Protein AF-A0A8H4ADS0-F1 (afdb_monomer)

Structure (mmCIF, N/CA/C/O backbone):
data_AF-A0A8H4ADS0-F1
#
_entry.id   AF-A0A8H4ADS0-F1
#
loop_
_atom_site.group_PDB
_atom_site.id
_atom_site.type_symbol
_atom_site.label_atom_id
_atom_site.label_alt_id
_atom_site.label_comp_id
_atom_site.label_asym_id
_atom_site.label_entity_id
_atom_site.label_seq_id
_atom_site.pdbx_PDB_ins_code
_atom_site.Cartn_x
_atom_site.Cartn_y
_atom_site.Cartn_z
_atom_site.occupancy
_atom_site.B_iso_or_equiv
_atom_site.auth_seq_id
_atom_site.auth_comp_id
_atom_site.auth_asym_id
_atom_site.auth_atom_id
_atom_site.pdbx_PDB_model_num
ATOM 1 N N . MET A 1 1 ? 18.208 -5.205 -12.963 1.00 49.81 1 MET A N 1
ATOM 2 C CA . MET A 1 1 ? 16.743 -5.335 -13.074 1.00 49.81 1 MET A CA 1
ATOM 3 C C . MET A 1 1 ? 16.305 -4.507 -14.269 1.00 49.81 1 MET A C 1
ATOM 5 O O . MET A 1 1 ? 16.627 -3.323 -14.299 1.00 49.81 1 MET A O 1
ATOM 9 N N . TYR A 1 2 ? 15.699 -5.123 -15.285 1.00 51.62 2 TYR A N 1
ATOM 10 C CA . TYR A 1 2 ? 15.140 -4.375 -16.416 1.00 51.62 2 TYR A CA 1
ATOM 11 C C . TYR A 1 2 ? 13.884 -3.620 -15.942 1.00 51.62 2 TYR A C 1
ATOM 13 O O . TYR A 1 2 ? 13.172 -4.164 -15.095 1.00 51.62 2 TYR A O 1
ATOM 21 N N . PRO A 1 3 ? 13.592 -2.407 -16.453 1.00 59.12 3 PRO A N 1
ATOM 22 C CA . PRO A 1 3 ? 12.441 -1.603 -16.019 1.00 59.12 3 PRO A CA 1
ATOM 23 C C . PRO A 1 3 ? 11.120 -2.391 -16.006 1.00 59.12 3 PRO A C 1
ATOM 25 O O . PRO A 1 3 ? 10.361 -2.299 -15.045 1.00 59.12 3 PRO A O 1
ATOM 28 N N . ASN A 1 4 ? 10.924 -3.256 -17.006 1.00 75.31 4 ASN A N 1
ATOM 29 C CA . ASN A 1 4 ? 9.712 -4.062 -17.160 1.00 75.31 4 ASN A CA 1
ATOM 30 C C . ASN A 1 4 ? 9.560 -5.149 -16.084 1.00 75.31 4 ASN A C 1
ATOM 32 O O . ASN A 1 4 ? 8.444 -5.453 -15.689 1.00 75.31 4 ASN A O 1
ATOM 36 N N . GLN A 1 5 ? 10.661 -5.712 -15.572 1.00 88.06 5 GLN A N 1
ATOM 37 C CA . GLN A 1 5 ? 10.593 -6.755 -14.544 1.00 88.06 5 GLN A CA 1
ATOM 38 C C . GLN A 1 5 ? 10.140 -6.178 -13.198 1.00 88.06 5 GLN A C 1
ATOM 40 O O . GLN A 1 5 ? 9.390 -6.818 -12.470 1.00 88.06 5 GLN A O 1
ATOM 45 N N . LEU A 1 6 ? 10.592 -4.967 -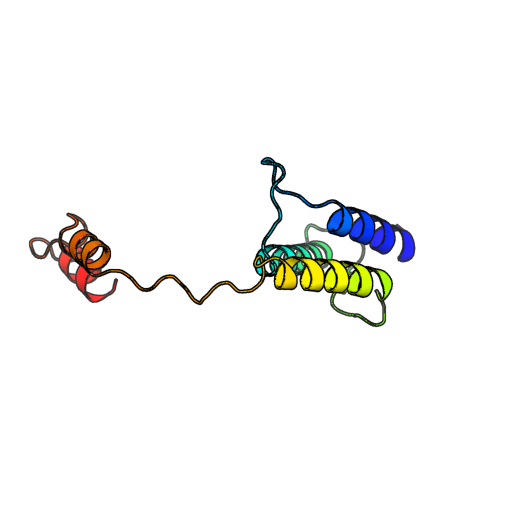12.850 1.00 88.12 6 LEU A N 1
ATOM 46 C CA . LEU A 1 6 ? 10.148 -4.316 -11.615 1.00 88.12 6 LEU A CA 1
ATOM 47 C C . LEU A 1 6 ? 8.660 -4.002 -11.670 1.00 88.12 6 LEU A C 1
ATOM 49 O O . LEU A 1 6 ? 7.942 -4.264 -10.711 1.00 88.12 6 LEU A O 1
ATOM 53 N N . GLU A 1 7 ? 8.211 -3.448 -12.791 1.00 91.31 7 GLU A N 1
ATOM 54 C CA . GLU A 1 7 ? 6.803 -3.140 -12.988 1.00 91.31 7 GLU A CA 1
ATOM 55 C C . GLU A 1 7 ? 5.930 -4.399 -12.914 1.00 91.31 7 GLU A C 1
ATOM 57 O O . GLU A 1 7 ? 4.910 -4.384 -12.227 1.00 91.31 7 GLU A O 1
ATOM 62 N N . GLU A 1 8 ? 6.363 -5.502 -13.527 1.00 93.50 8 GLU A N 1
ATOM 63 C CA . G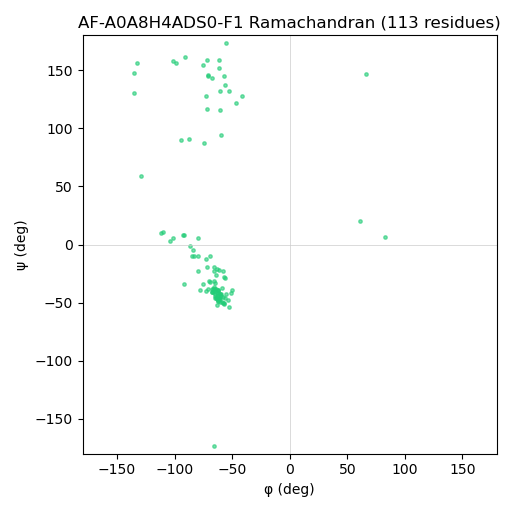LU A 1 8 ? 5.663 -6.787 -13.472 1.00 93.50 8 GLU A CA 1
ATOM 64 C C . GLU A 1 8 ? 5.533 -7.319 -12.033 1.00 93.50 8 GLU A C 1
ATOM 66 O O . GLU A 1 8 ? 4.441 -7.695 -11.604 1.00 93.50 8 GLU A O 1
ATOM 71 N N . GLU A 1 9 ? 6.618 -7.302 -11.256 1.00 93.38 9 GLU A N 1
ATOM 72 C CA . GLU A 1 9 ? 6.603 -7.758 -9.860 1.00 93.38 9 GLU A CA 1
ATOM 73 C C . GLU A 1 9 ? 5.726 -6.872 -8.967 1.00 93.38 9 GLU A C 1
ATOM 75 O O . GLU A 1 9 ? 4.985 -7.372 -8.118 1.00 93.38 9 GLU A O 1
ATOM 80 N N . LEU A 1 10 ? 5.733 -5.555 -9.191 1.00 94.62 10 LEU A N 1
ATOM 81 C CA . LEU A 1 10 ? 4.837 -4.640 -8.485 1.00 94.62 10 LEU A CA 1
ATOM 82 C C . LEU A 1 10 ? 3.367 -4.874 -8.862 1.00 94.62 10 LEU A C 1
ATOM 84 O O . LEU A 1 10 ? 2.501 -4.827 -7.987 1.00 94.62 10 LEU A O 1
ATOM 88 N N . CYS A 1 11 ? 3.070 -5.175 -10.130 1.00 95.50 11 CYS A N 1
ATOM 89 C CA . CYS A 1 11 ? 1.717 -5.544 -10.552 1.00 95.50 11 CYS A CA 1
ATOM 90 C C . CYS A 1 11 ? 1.245 -6.821 -9.849 1.00 95.50 11 CYS A C 1
ATOM 92 O O . CYS A 1 11 ? 0.132 -6.850 -9.319 1.00 95.50 11 CYS A O 1
ATOM 94 N N . LYS A 1 12 ? 2.094 -7.856 -9.788 1.00 95.38 12 LYS A N 1
ATOM 95 C CA . LYS A 1 12 ? 1.793 -9.094 -9.053 1.00 95.38 12 LYS A CA 1
ATOM 96 C C . LYS A 1 12 ? 1.500 -8.787 -7.589 1.00 95.38 12 LYS A C 1
ATOM 98 O O . LYS A 1 12 ? 0.443 -9.174 -7.100 1.00 95.38 12 LYS A O 1
ATOM 103 N N . TYR A 1 13 ? 2.375 -8.022 -6.932 1.00 94.69 13 TYR A N 1
ATOM 104 C CA . TYR A 1 13 ? 2.207 -7.618 -5.538 1.00 94.69 13 TYR A CA 1
ATOM 105 C C . TYR A 1 13 ? 0.843 -6.961 -5.281 1.00 94.69 13 TYR A C 1
ATOM 107 O O . TYR A 1 13 ? 0.097 -7.437 -4.431 1.00 94.69 13 TYR A O 1
ATOM 115 N N . PHE A 1 14 ? 0.470 -5.924 -6.039 1.00 95.50 14 PHE A N 1
ATOM 116 C CA . PHE A 1 14 ? -0.802 -5.215 -5.827 1.00 95.50 14 PHE A CA 1
ATOM 117 C C . PHE A 1 14 ? -2.045 -6.010 -6.249 1.00 95.50 14 PHE A C 1
ATOM 119 O O . PHE A 1 14 ? -3.150 -5.702 -5.803 1.00 95.50 14 PHE A O 1
ATOM 126 N N . THR A 1 15 ? -1.885 -7.036 -7.087 1.00 93.25 15 THR A N 1
ATOM 127 C CA . THR A 1 15 ? -2.986 -7.934 -7.462 1.00 93.25 15 THR A CA 1
ATOM 128 C C . THR A 1 15 ? -3.355 -8.864 -6.308 1.00 93.25 15 THR A C 1
ATOM 130 O O . THR A 1 15 ? -4.538 -9.099 -6.064 1.00 93.25 15 THR A O 1
ATOM 133 N N . VAL A 1 16 ? -2.354 -9.369 -5.579 1.00 91.44 16 VAL A N 1
ATOM 134 C CA . VAL A 1 16 ? -2.529 -10.415 -4.555 1.00 91.44 16 VAL A CA 1
ATOM 135 C C . VAL A 1 16 ? -2.282 -9.931 -3.125 1.00 91.44 16 VAL A C 1
ATOM 137 O O . VAL A 1 16 ? -2.193 -10.747 -2.211 1.00 91.44 16 VAL A O 1
ATOM 140 N N . CYS A 1 17 ? -2.136 -8.624 -2.893 1.00 89.69 17 CYS A N 1
ATOM 141 C CA . CYS A 1 17 ? -1.884 -8.110 -1.550 1.00 89.69 17 CYS A CA 1
ATOM 142 C C . CYS A 1 17 ? -3.140 -8.222 -0.666 1.00 89.69 17 CYS A C 1
ATOM 144 O O . CYS A 1 17 ? -4.146 -7.557 -0.908 1.00 89.69 17 CYS A O 1
ATOM 146 N N . TYR A 1 18 ? -3.034 -9.017 0.397 1.00 90.06 18 TYR A N 1
ATOM 147 C CA . TYR A 1 18 ? -4.037 -9.181 1.451 1.00 90.06 18 TYR A CA 1
ATOM 148 C C . TYR A 1 18 ? -3.369 -9.087 2.820 1.00 90.06 18 TYR A C 1
ATOM 150 O O . TYR A 1 18 ? -2.168 -9.341 2.958 1.00 90.06 18 TYR A O 1
ATOM 158 N N . LYS A 1 19 ? -4.146 -8.735 3.846 1.00 88.69 19 LYS A N 1
ATOM 159 C CA . LYS A 1 19 ? -3.694 -8.834 5.236 1.00 88.69 19 LYS A CA 1
ATOM 160 C C . LYS A 1 19 ? -3.390 -10.296 5.567 1.00 88.69 19 LYS A C 1
ATOM 162 O O . LYS A 1 19 ? -3.950 -11.214 4.973 1.00 88.69 19 LYS A O 1
ATOM 167 N N . THR A 1 20 ? -2.587 -10.525 6.602 1.00 87.75 20 THR A N 1
ATOM 168 C CA . THR A 1 20 ? -2.343 -11.877 7.143 1.00 87.75 20 THR A CA 1
ATOM 169 C C . THR A 1 20 ? -3.628 -12.580 7.592 1.00 87.75 20 THR A C 1
ATOM 171 O O . THR A 1 20 ? -3.686 -13.803 7.618 1.00 87.75 20 THR A O 1
ATOM 174 N N . THR A 1 21 ? -4.679 -11.815 7.891 1.00 89.12 21 THR A N 1
ATOM 175 C CA . THR A 1 21 ? -6.028 -12.300 8.211 1.00 89.12 21 THR A CA 1
ATOM 176 C C . THR A 1 21 ? -6.857 -12.687 6.980 1.00 89.12 21 THR A C 1
ATOM 178 O O . THR A 1 21 ? -8.035 -12.984 7.129 1.00 89.12 21 THR A O 1
ATOM 181 N N . SER A 1 22 ? -6.278 -12.669 5.772 1.00 87.50 22 SER A N 1
ATOM 182 C CA . SER A 1 22 ? -6.974 -12.859 4.485 1.00 87.50 22 SER A CA 1
ATOM 183 C C . SER A 1 22 ? -8.062 -11.817 4.181 1.00 87.50 22 SER A C 1
ATOM 185 O O . SER A 1 22 ? -8.932 -12.052 3.350 1.00 87.50 22 SER A O 1
ATOM 187 N N . ASP A 1 23 ? -8.005 -10.657 4.839 1.00 89.62 23 ASP A N 1
ATOM 188 C CA . ASP A 1 23 ? -8.901 -9.521 4.592 1.00 89.62 23 ASP A CA 1
ATOM 189 C C . ASP A 1 23 ? -8.231 -8.474 3.685 1.00 89.62 23 ASP A C 1
ATOM 191 O O . ASP A 1 23 ? -7.000 -8.384 3.604 1.00 89.62 23 ASP A O 1
ATOM 195 N N . GLU A 1 24 ? -9.046 -7.679 2.998 1.00 93.12 24 GLU A N 1
ATOM 196 C CA . GLU A 1 24 ? -8.597 -6.640 2.077 1.00 93.12 24 GLU A CA 1
ATOM 197 C C . GLU A 1 24 ? -7.961 -5.454 2.819 1.00 93.12 24 GLU A C 1
ATOM 199 O O . GLU A 1 24 ? -8.353 -5.064 3.926 1.00 93.12 24 GLU A O 1
ATOM 204 N N . TYR A 1 25 ? -6.958 -4.843 2.189 1.00 92.88 25 TYR A N 1
ATOM 205 C CA . TYR A 1 25 ? -6.413 -3.564 2.642 1.00 92.88 25 TYR A CA 1
ATOM 206 C C . TYR A 1 25 ? -7.349 -2.406 2.280 1.00 92.88 25 TYR A C 1
ATOM 208 O O . TYR A 1 25 ? -8.098 -2.475 1.309 1.00 92.88 25 TYR A O 1
ATOM 216 N N . SER A 1 26 ? -7.275 -1.304 3.034 1.00 91.81 26 SER A N 1
ATOM 217 C CA . SER A 1 26 ? -7.963 -0.073 2.639 1.00 91.81 26 SER A CA 1
ATOM 218 C C . SER A 1 26 ? -7.272 0.586 1.445 1.00 91.81 26 SER A C 1
ATOM 220 O O . SER A 1 26 ? -6.074 0.392 1.202 1.00 91.81 26 SER A O 1
ATOM 222 N N . VAL A 1 27 ? -8.008 1.438 0.729 1.00 92.56 27 VAL A N 1
ATOM 223 C CA . VAL A 1 27 ? -7.450 2.266 -0.352 1.00 92.56 27 VAL A CA 1
ATOM 224 C C . VAL A 1 27 ? -6.268 3.103 0.142 1.00 92.56 27 VAL A C 1
ATOM 226 O O . VAL A 1 27 ? -5.229 3.150 -0.519 1.00 92.56 27 VAL A O 1
ATOM 229 N N . THR A 1 28 ? -6.381 3.702 1.329 1.00 91.38 28 THR A N 1
ATOM 230 C CA . THR A 1 28 ? -5.310 4.501 1.939 1.00 91.38 28 THR A CA 1
ATOM 231 C C . THR A 1 28 ? -4.062 3.660 2.215 1.00 91.38 28 THR A C 1
ATOM 233 O O . THR A 1 28 ? -2.946 4.111 1.963 1.00 91.38 28 THR A O 1
ATOM 236 N N . SER A 1 29 ? -4.216 2.409 2.669 1.00 92.62 29 SER A N 1
ATOM 237 C CA . SER A 1 29 ? -3.078 1.502 2.854 1.00 92.62 29 SER A CA 1
ATOM 238 C C . SER A 1 29 ? -2.351 1.212 1.539 1.00 92.62 29 SER A C 1
ATOM 240 O O . SER A 1 29 ? -1.121 1.237 1.519 1.00 92.62 29 SER A O 1
ATOM 242 N N . LEU A 1 30 ? -3.074 1.000 0.433 1.00 94.12 30 LEU A N 1
ATOM 243 C CA . LEU A 1 30 ? -2.443 0.796 -0.878 1.00 94.12 30 LEU A CA 1
ATOM 244 C C . LEU 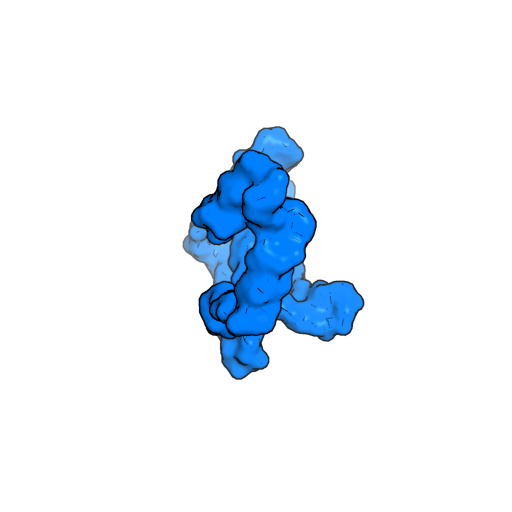A 1 30 ? -1.711 2.049 -1.375 1.00 94.12 30 LEU A C 1
ATOM 246 O O . LEU A 1 30 ? -0.605 1.948 -1.909 1.00 94.12 30 LEU A O 1
ATOM 250 N N . GLN A 1 31 ? -2.289 3.233 -1.160 1.00 93.31 31 GLN A N 1
ATOM 251 C CA . GLN A 1 31 ? -1.641 4.510 -1.478 1.00 93.31 31 GLN A CA 1
ATOM 252 C C . GLN A 1 31 ? -0.363 4.718 -0.653 1.00 93.31 31 GLN A C 1
ATOM 254 O O . GLN A 1 31 ? 0.668 5.138 -1.183 1.00 93.31 31 GLN A O 1
ATOM 259 N N . PHE A 1 32 ? -0.386 4.379 0.637 1.00 94.06 32 PHE A N 1
ATOM 260 C CA . PHE A 1 32 ? 0.819 4.421 1.459 1.00 94.06 32 PHE A CA 1
ATOM 261 C C . PHE A 1 32 ? 1.863 3.401 1.018 1.00 94.06 32 PHE A C 1
ATOM 263 O O . PHE A 1 32 ? 3.045 3.740 0.999 1.00 94.06 32 PHE A O 1
ATOM 270 N N . ALA A 1 33 ? 1.457 2.200 0.605 1.00 95.06 33 ALA A N 1
ATOM 271 C CA . ALA A 1 33 ? 2.381 1.189 0.103 1.00 95.06 33 ALA A CA 1
ATOM 272 C C . ALA A 1 33 ? 3.143 1.681 -1.139 1.00 95.06 33 ALA A C 1
ATOM 274 O O . ALA A 1 33 ? 4.374 1.630 -1.153 1.00 95.06 33 ALA A O 1
ATOM 275 N N . ILE A 1 34 ? 2.454 2.231 -2.150 1.00 95.50 34 ILE A N 1
ATOM 276 C CA . ILE A 1 34 ? 3.136 2.745 -3.352 1.00 95.50 34 ILE A CA 1
ATOM 277 C C . ILE A 1 34 ? 4.063 3.928 -3.027 1.00 95.50 34 ILE A C 1
ATOM 279 O O . ILE A 1 34 ? 5.180 3.997 -3.542 1.00 95.50 34 ILE A O 1
ATOM 283 N N . ASN A 1 35 ? 3.659 4.812 -2.110 1.00 94.31 35 ASN A N 1
ATOM 284 C CA . ASN A 1 35 ? 4.487 5.933 -1.662 1.00 94.31 35 ASN A CA 1
ATOM 285 C C . ASN A 1 35 ? 5.730 5.464 -0.894 1.00 94.31 35 ASN A C 1
ATOM 287 O O . ASN A 1 35 ? 6.823 5.995 -1.103 1.00 94.31 35 ASN A O 1
ATOM 291 N N . ALA A 1 36 ? 5.581 4.459 -0.030 1.00 93.88 36 ALA A N 1
ATOM 292 C CA . ALA A 1 36 ? 6.680 3.865 0.720 1.00 93.88 36 ALA A CA 1
ATOM 293 C C . ALA A 1 36 ? 7.685 3.178 -0.212 1.00 93.88 36 ALA A C 1
ATOM 295 O O . ALA A 1 36 ? 8.887 3.384 -0.060 1.00 93.88 36 ALA A O 1
ATOM 296 N N . LEU A 1 37 ? 7.205 2.439 -1.217 1.00 93.44 37 LEU A N 1
ATOM 297 C CA . LEU A 1 37 ? 8.050 1.825 -2.244 1.00 93.44 37 LEU A CA 1
ATOM 298 C C . LEU A 1 37 ? 8.787 2.881 -3.071 1.00 93.44 37 LEU A C 1
ATOM 300 O O . LEU A 1 37 ? 10.000 2.790 -3.246 1.00 93.44 37 LEU A O 1
ATOM 304 N N . ASN A 1 38 ? 8.084 3.925 -3.519 1.00 93.69 38 ASN A N 1
ATOM 305 C CA . ASN A 1 38 ? 8.707 5.024 -4.249 1.00 93.69 38 ASN A CA 1
ATOM 306 C C . ASN A 1 38 ? 9.791 5.706 -3.403 1.00 93.69 38 ASN A C 1
ATOM 308 O O . ASN A 1 38 ? 10.887 5.967 -3.890 1.00 93.69 38 ASN A O 1
ATOM 312 N N . ARG A 1 39 ? 9.520 5.962 -2.119 1.00 93.12 39 ARG A N 1
ATOM 313 C CA . ARG A 1 39 ? 10.515 6.517 -1.196 1.00 93.12 39 ARG A CA 1
ATOM 314 C C . ARG A 1 39 ? 11.701 5.574 -1.011 1.00 93.12 39 ARG A C 1
ATOM 316 O O . ARG A 1 39 ? 12.830 6.043 -1.039 1.00 93.12 39 ARG A O 1
ATOM 323 N N . TYR A 1 40 ? 11.457 4.276 -0.83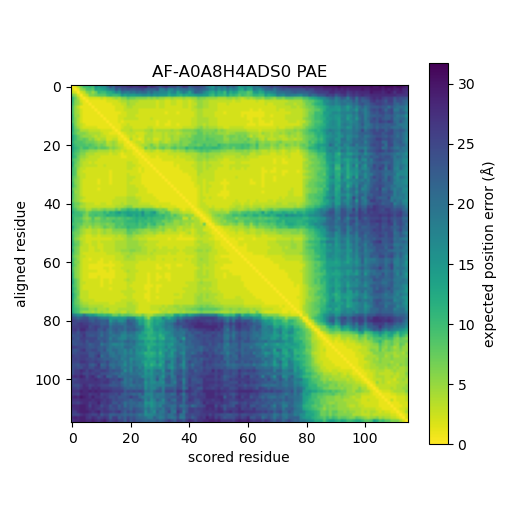5 1.00 91.12 40 TYR A N 1
ATOM 324 C CA . TYR A 1 40 ? 12.510 3.279 -0.664 1.00 91.12 40 TYR A CA 1
ATOM 325 C C . TYR A 1 40 ? 13.460 3.271 -1.862 1.00 91.12 40 TYR A C 1
ATOM 327 O O . TYR A 1 40 ? 14.661 3.427 -1.673 1.00 91.12 40 TYR A O 1
ATOM 335 N N . PHE A 1 41 ? 12.937 3.193 -3.090 1.00 89.44 41 PHE A N 1
ATOM 336 C CA . PHE A 1 41 ? 13.770 3.141 -4.297 1.00 89.44 41 PHE A CA 1
ATOM 337 C C . PHE A 1 41 ? 14.571 4.416 -4.568 1.00 89.44 41 PHE A C 1
ATOM 339 O O . PHE A 1 41 ? 15.590 4.352 -5.251 1.00 89.44 41 PHE A O 1
ATOM 346 N N . ASN A 1 42 ? 14.131 5.554 -4.030 1.00 90.12 42 ASN A N 1
ATOM 347 C CA . ASN A 1 42 ? 14.833 6.833 -4.138 1.00 90.12 42 ASN A CA 1
ATOM 348 C C . ASN A 1 42 ? 15.622 7.199 -2.865 1.00 90.12 42 ASN A C 1
ATOM 350 O O . ASN A 1 42 ? 16.149 8.305 -2.776 1.00 90.12 42 ASN A O 1
ATOM 354 N N . GLY A 1 43 ? 15.690 6.304 -1.875 1.00 88.19 43 GLY A N 1
ATOM 355 C CA . GLY A 1 43 ? 16.460 6.494 -0.648 1.00 88.19 43 GLY A CA 1
ATOM 356 C C . GLY A 1 43 ? 17.889 5.957 -0.752 1.00 88.19 43 GLY A C 1
ATOM 357 O O . GLY A 1 43 ? 18.190 5.098 -1.578 1.00 88.19 43 GLY A O 1
ATOM 358 N N . GLU A 1 44 ? 18.760 6.415 0.150 1.00 75.75 44 GLU A N 1
ATOM 359 C CA . GLU A 1 44 ? 20.189 6.051 0.199 1.00 75.75 44 GLU A CA 1
ATOM 360 C C . GLU A 1 44 ? 20.446 4.550 0.418 1.00 75.75 44 GLU A C 1
ATOM 362 O O . GLU A 1 44 ? 21.512 4.038 0.088 1.00 75.75 44 GLU A O 1
ATOM 367 N N . THR A 1 45 ? 19.468 3.826 0.967 1.00 79.69 45 THR A N 1
ATOM 368 C CA . THR A 1 45 ? 19.569 2.391 1.272 1.00 79.69 45 THR A CA 1
ATOM 369 C C . THR A 1 45 ? 19.233 1.485 0.088 1.00 79.69 45 THR A C 1
ATOM 371 O O . THR A 1 45 ? 19.449 0.271 0.160 1.00 79.69 45 THR A O 1
ATOM 374 N N . SER A 1 46 ? 18.694 2.040 -0.999 1.00 79.69 46 SER A N 1
ATOM 375 C CA . SER A 1 46 ? 18.331 1.268 -2.181 1.00 79.69 46 SER A CA 1
ATOM 376 C C . SER A 1 46 ? 19.575 0.825 -2.946 1.00 79.69 46 SER A C 1
ATOM 378 O O . SER A 1 46 ? 20.418 1.632 -3.330 1.00 79.69 46 SER A O 1
ATOM 380 N N . LYS A 1 47 ? 19.667 -0.477 -3.232 1.00 82.62 47 LYS A N 1
ATOM 381 C CA . LYS A 1 47 ? 20.717 -1.041 -4.100 1.00 82.62 47 LYS A CA 1
ATOM 382 C C . LYS A 1 47 ? 20.373 -0.948 -5.589 1.00 82.62 47 LYS A C 1
ATOM 384 O O . LYS A 1 47 ? 21.175 -1.359 -6.426 1.00 82.62 47 LYS A O 1
ATOM 389 N N . ILE A 1 48 ? 19.174 -0.472 -5.926 1.00 81.75 48 ILE A N 1
ATOM 390 C CA . ILE A 1 48 ? 18.746 -0.287 -7.312 1.00 81.75 48 ILE A CA 1
ATOM 391 C C . ILE A 1 48 ? 18.853 1.179 -7.724 1.00 81.75 48 ILE A C 1
ATOM 393 O O . ILE A 1 48 ? 18.842 2.075 -6.882 1.00 81.75 48 ILE A O 1
ATOM 397 N N . LYS A 1 49 ? 18.942 1.421 -9.038 1.00 83.62 49 LYS A N 1
ATOM 398 C CA . LYS A 1 49 ? 18.921 2.783 -9.583 1.00 83.62 49 LYS A CA 1
ATOM 399 C C . LYS A 1 49 ? 17.633 3.503 -9.149 1.00 83.62 49 LYS A C 1
ATOM 401 O O . LYS A 1 49 ? 16.593 2.844 -9.109 1.00 83.62 49 LYS A O 1
ATOM 406 N N . PRO A 1 50 ? 17.689 4.821 -8.886 1.00 86.81 50 PRO A N 1
ATOM 407 C CA . PRO A 1 50 ? 16.503 5.615 -8.593 1.00 86.81 50 PRO A CA 1
ATOM 408 C C . PRO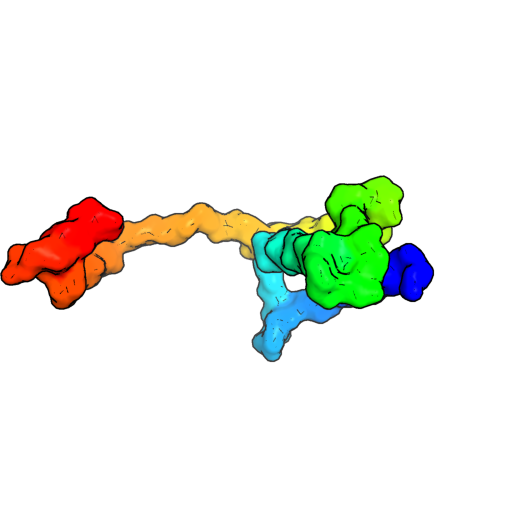 A 1 50 ? 15.438 5.450 -9.678 1.00 86.81 50 PRO A C 1
ATOM 410 O O . PRO A 1 50 ? 15.737 5.520 -10.873 1.00 86.81 50 PRO A O 1
ATOM 413 N N . ILE A 1 51 ? 14.199 5.215 -9.253 1.00 89.00 51 ILE A N 1
ATOM 414 C CA . ILE A 1 51 ? 13.040 5.016 -10.126 1.00 89.00 51 ILE A CA 1
ATOM 415 C C . ILE A 1 51 ? 11.889 5.839 -9.566 1.00 89.00 51 ILE A C 1
ATOM 417 O O . ILE A 1 51 ? 11.566 5.755 -8.383 1.00 89.00 51 ILE A O 1
ATOM 421 N N . ASN A 1 52 ? 11.245 6.622 -10.429 1.00 91.19 52 ASN A N 1
ATOM 422 C CA . ASN A 1 52 ? 10.083 7.416 -10.061 1.00 91.19 52 ASN A CA 1
ATOM 423 C C . ASN A 1 52 ? 8.794 6.649 -10.380 1.00 91.19 52 ASN A C 1
ATOM 425 O O . ASN A 1 52 ? 8.229 6.803 -11.465 1.00 91.19 52 ASN A O 1
ATOM 429 N N . LEU A 1 53 ? 8.300 5.871 -9.416 1.00 93.12 53 LEU A N 1
ATOM 430 C CA . LEU A 1 53 ? 7.047 5.124 -9.556 1.00 93.12 53 LEU A CA 1
ATOM 431 C C . LEU A 1 53 ? 5.830 6.042 -9.742 1.00 93.12 53 LEU A C 1
ATOM 433 O O . LEU A 1 53 ? 4.820 5.611 -10.292 1.00 93.12 53 LEU A O 1
ATOM 437 N N . ASN A 1 54 ? 5.917 7.319 -9.352 1.00 91.88 54 ASN A N 1
ATOM 438 C CA . ASN A 1 54 ? 4.846 8.294 -9.583 1.00 91.88 54 ASN A CA 1
ATOM 439 C C . ASN A 1 54 ? 4.734 8.728 -11.052 1.00 91.88 54 ASN A C 1
ATOM 441 O O . ASN A 1 54 ? 3.731 9.334 -11.439 1.00 91.88 54 ASN A O 1
ATOM 445 N N . ASN A 1 55 ? 5.726 8.416 -11.894 1.00 93.38 55 ASN A N 1
ATOM 446 C CA . ASN A 1 55 ? 5.633 8.658 -13.326 1.00 93.38 55 ASN A CA 1
ATOM 447 C C . ASN A 1 55 ? 4.698 7.634 -13.988 1.00 93.38 55 ASN A C 1
ATOM 449 O O . ASN A 1 55 ? 5.126 6.614 -14.523 1.00 93.38 55 ASN A O 1
ATOM 453 N N . LYS A 1 56 ? 3.401 7.955 -14.006 1.00 92.94 56 LYS A N 1
ATOM 454 C CA . LYS A 1 56 ? 2.343 7.103 -14.575 1.00 92.94 56 LYS A CA 1
ATOM 455 C C . LYS A 1 56 ? 2.550 6.746 -16.046 1.00 92.94 56 LYS A C 1
ATOM 457 O O . LYS A 1 56 ? 2.079 5.707 -16.486 1.00 92.94 56 LYS A O 1
ATOM 462 N N . LYS A 1 57 ? 3.234 7.605 -16.810 1.00 91.88 57 LYS A N 1
ATOM 463 C CA . LYS A 1 57 ? 3.540 7.343 -18.224 1.00 91.88 57 LYS A CA 1
ATOM 464 C C . LYS A 1 57 ? 4.658 6.316 -18.383 1.00 91.88 57 LYS A C 1
ATOM 466 O O . LYS A 1 57 ? 4.635 5.563 -19.346 1.00 91.88 57 LYS A O 1
ATOM 471 N N . ALA A 1 58 ? 5.620 6.307 -17.459 1.00 90.88 58 ALA A N 1
ATOM 472 C CA . ALA A 1 58 ? 6.712 5.337 -17.446 1.00 90.88 58 ALA A CA 1
ATOM 473 C C . ALA A 1 58 ? 6.299 3.983 -16.853 1.00 90.88 58 ALA A C 1
ATOM 475 O O . ALA A 1 58 ? 6.945 2.991 -17.166 1.00 90.88 58 ALA A O 1
ATOM 476 N N . HIS A 1 59 ? 5.241 3.956 -16.033 1.00 92.38 59 HIS A N 1
ATOM 477 C CA . HIS A 1 59 ? 4.724 2.748 -15.378 1.00 92.38 59 HIS A CA 1
ATOM 478 C C . HIS A 1 59 ? 3.207 2.559 -15.590 1.00 92.38 59 HIS A C 1
ATOM 480 O O . HIS A 1 59 ? 2.426 2.582 -14.628 1.00 92.38 59 HIS A O 1
ATOM 486 N N . PRO A 1 60 ? 2.742 2.465 -16.847 1.00 94.12 60 PRO A N 1
ATOM 487 C CA . PRO A 1 60 ? 1.316 2.436 -17.153 1.00 94.12 60 PRO A CA 1
ATOM 488 C C . PRO A 1 60 ? 0.610 1.178 -16.632 1.00 94.12 60 PRO A C 1
ATOM 490 O O . PRO A 1 60 ? -0.565 1.256 -16.264 1.00 94.12 60 PRO A O 1
ATOM 493 N N . ASP A 1 61 ? 1.294 0.036 -16.573 1.00 94.81 61 ASP A N 1
ATOM 494 C CA . ASP A 1 61 ? 0.701 -1.240 -16.173 1.00 94.81 61 ASP A CA 1
ATOM 495 C C . ASP A 1 61 ? 0.550 -1.312 -14.654 1.00 94.81 61 ASP A C 1
ATOM 497 O O . ASP A 1 61 ? -0.509 -1.711 -14.154 1.00 94.81 61 ASP A O 1
ATOM 501 N N . LEU A 1 62 ? 1.541 -0.798 -13.918 1.00 95.62 62 LEU A N 1
ATOM 502 C CA . LE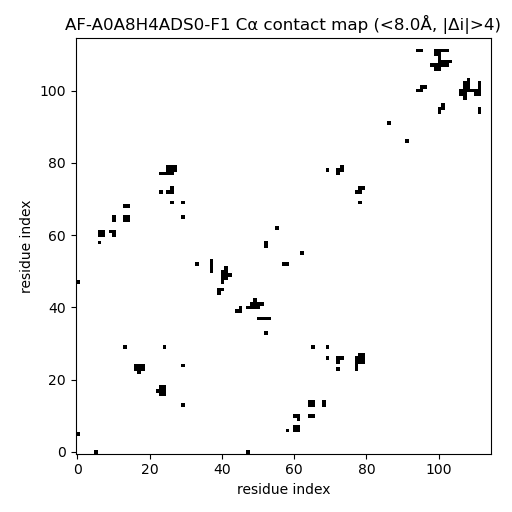U A 1 62 ? 1.457 -0.625 -12.469 1.00 95.62 62 LEU A CA 1
ATOM 503 C C . LEU A 1 62 ? 0.259 0.240 -12.087 1.00 95.62 62 LEU A C 1
ATOM 505 O O . LEU A 1 62 ? -0.562 -0.151 -11.257 1.00 95.62 62 LEU A O 1
ATOM 509 N N . TRP A 1 63 ? 0.131 1.412 -12.711 1.00 96.06 63 TRP A N 1
ATOM 510 C CA . TRP A 1 63 ? -0.958 2.329 -12.388 1.00 96.06 63 TRP A CA 1
ATOM 511 C C . TRP A 1 63 ? -2.316 1.810 -12.853 1.00 96.06 63 TRP A C 1
ATOM 513 O O . TRP A 1 63 ? -3.310 2.057 -12.171 1.00 96.06 63 TRP A O 1
ATOM 523 N N . ARG A 1 64 ? -2.392 1.054 -13.956 1.00 96.44 64 ARG A N 1
ATOM 524 C CA . ARG A 1 64 ? -3.632 0.371 -14.351 1.00 96.44 64 ARG A CA 1
ATOM 525 C C . ARG A 1 64 ? -4.055 -0.650 -13.295 1.00 96.44 64 ARG A C 1
ATOM 527 O O . ARG A 1 64 ? -5.213 -0.638 -12.881 1.00 96.44 64 ARG A O 1
ATOM 534 N N . THR A 1 65 ? -3.116 -1.471 -12.830 1.00 96.56 65 THR A N 1
ATOM 535 C CA . THR A 1 65 ? -3.350 -2.505 -11.812 1.00 96.56 65 THR A CA 1
ATOM 536 C C . THR A 1 65 ? -3.782 -1.889 -10.483 1.00 96.56 65 THR A C 1
ATOM 538 O O . THR A 1 65 ? -4.847 -2.221 -9.959 1.00 96.56 65 THR A O 1
ATOM 541 N N . LEU A 1 66 ? -3.012 -0.922 -9.975 1.00 95.69 66 LEU A N 1
ATOM 542 C CA . LEU A 1 66 ? -3.295 -0.249 -8.709 1.00 95.69 66 LEU A CA 1
ATOM 543 C C . LEU A 1 66 ? -4.644 0.481 -8.741 1.00 95.69 66 LEU A C 1
ATOM 545 O O . LEU A 1 66 ? -5.445 0.330 -7.821 1.00 95.69 66 LEU A O 1
ATOM 549 N N . ASN A 1 67 ? -4.939 1.226 -9.812 1.00 95.69 67 ASN A N 1
ATOM 550 C CA . ASN A 1 67 ? -6.218 1.929 -9.941 1.00 95.69 67 ASN A CA 1
ATOM 551 C C . ASN A 1 67 ? -7.399 0.957 -10.061 1.00 95.69 67 ASN A C 1
ATOM 553 O O . ASN A 1 67 ? -8.467 1.230 -9.515 1.00 95.69 67 ASN A O 1
ATOM 557 N N . GLY A 1 68 ? -7.222 -0.177 -10.747 1.00 95.69 68 GLY A N 1
ATOM 558 C CA . GLY A 1 68 ? -8.232 -1.233 -10.823 1.00 95.69 68 GLY A CA 1
ATOM 559 C C . GLY A 1 68 ? -8.549 -1.829 -9.449 1.00 95.69 68 GLY A C 1
ATOM 560 O O . GLY A 1 68 ? -9.721 -1.930 -9.072 1.00 95.69 68 GLY A O 1
ATOM 561 N N . LYS A 1 69 ? -7.511 -2.140 -8.661 1.00 94.75 69 LYS A N 1
ATOM 562 C CA . LYS A 1 69 ? -7.662 -2.625 -7.282 1.00 94.75 69 LYS A CA 1
ATOM 563 C C . LYS A 1 69 ? -8.335 -1.575 -6.397 1.00 94.75 69 LYS A C 1
ATOM 565 O O . LYS A 1 69 ? -9.334 -1.888 -5.759 1.00 94.75 69 LYS A O 1
ATOM 570 N N . ILE A 1 70 ? -7.873 -0.321 -6.426 1.00 94.31 70 ILE A N 1
ATOM 571 C CA . ILE A 1 70 ? -8.484 0.793 -5.680 1.00 94.31 70 ILE A CA 1
ATOM 572 C C . ILE A 1 70 ? -9.965 0.950 -6.035 1.00 94.31 70 ILE A C 1
ATOM 574 O O . ILE A 1 70 ? -10.794 1.053 -5.139 1.00 94.31 70 ILE A O 1
ATOM 578 N N . LYS A 1 71 ? -10.325 0.921 -7.324 1.00 94.88 71 LYS A N 1
ATOM 579 C CA . LYS A 1 71 ? -11.724 1.031 -7.761 1.00 94.88 71 LYS A CA 1
ATOM 580 C C . LYS A 1 71 ? -12.587 -0.100 -7.195 1.00 94.88 71 LYS A C 1
ATOM 582 O O . LYS A 1 71 ? -13.700 0.155 -6.741 1.00 94.88 71 LYS A O 1
ATOM 587 N N . THR A 1 72 ? -12.064 -1.324 -7.200 1.00 94.06 72 THR A N 1
ATOM 588 C CA . THR A 1 72 ? -12.746 -2.511 -6.659 1.00 94.06 72 THR A CA 1
ATOM 589 C C . THR A 1 72 ? -12.939 -2.402 -5.145 1.00 94.06 72 THR A C 1
ATOM 591 O O . THR A 1 72 ? -14.036 -2.641 -4.642 1.00 94.06 72 THR A O 1
ATOM 594 N N . LEU A 1 73 ? -11.903 -1.970 -4.424 1.00 93.00 73 LEU A N 1
ATOM 595 C CA . LEU A 1 73 ? -11.941 -1.757 -2.977 1.00 93.00 73 LEU A CA 1
ATOM 596 C C . LEU A 1 73 ? -12.912 -0.646 -2.581 1.00 93.00 73 LEU A C 1
ATOM 598 O O . LEU A 1 73 ? -13.742 -0.851 -1.699 1.00 93.00 73 LEU A O 1
ATOM 602 N N . SER A 1 74 ? -12.870 0.497 -3.269 1.00 91.69 74 SER A N 1
ATOM 603 C CA . SER A 1 74 ? -13.815 1.595 -3.049 1.00 91.69 74 SER A CA 1
ATOM 604 C C . SER A 1 74 ? -15.261 1.151 -3.251 1.00 91.69 74 SER A C 1
ATOM 606 O O . SER A 1 74 ? -16.107 1.447 -2.413 1.00 91.69 74 SER A O 1
ATOM 608 N 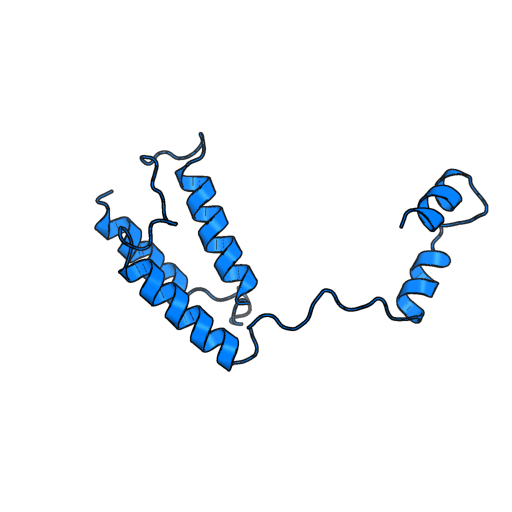N . ALA A 1 75 ? -15.542 0.400 -4.322 1.00 92.62 75 ALA A N 1
ATOM 609 C CA . ALA A 1 75 ? -16.875 -0.148 -4.575 1.00 92.62 75 ALA A CA 1
ATOM 610 C C . ALA A 1 75 ? -17.323 -1.154 -3.498 1.00 92.62 75 ALA A C 1
ATOM 612 O O . ALA A 1 75 ? -18.516 -1.307 -3.263 1.00 92.62 75 ALA A O 1
ATOM 613 N N . SER A 1 76 ? -16.367 -1.800 -2.829 1.00 91.12 76 SER A N 1
ATOM 614 C CA . SER A 1 76 ? -16.602 -2.780 -1.763 1.00 91.12 76 SER A CA 1
ATOM 615 C C . SER A 1 76 ? -16.605 -2.159 -0.358 1.00 91.12 76 SER A C 1
ATOM 617 O O . SER A 1 76 ? -16.612 -2.888 0.627 1.00 91.12 76 SER A O 1
ATOM 619 N N . GLY A 1 77 ? -16.574 -0.825 -0.239 1.00 89.31 77 GLY A N 1
ATOM 620 C CA . GLY A 1 77 ? -16.607 -0.127 1.053 1.00 89.31 77 GLY A CA 1
ATOM 621 C C . GLY A 1 77 ? -15.257 -0.014 1.771 1.00 89.31 77 GLY A C 1
ATOM 622 O O . GLY A 1 77 ? -15.211 0.493 2.883 1.00 89.31 77 GLY A O 1
ATOM 623 N N . TYR A 1 78 ? -14.154 -0.416 1.134 1.00 87.69 78 TYR A N 1
ATOM 624 C CA . TYR A 1 78 ? -12.779 -0.245 1.636 1.00 87.69 78 TYR A CA 1
ATOM 625 C C . TYR A 1 78 ? -12.121 1.062 1.146 1.00 87.69 78 TYR A C 1
ATOM 627 O O . TYR A 1 78 ? -10.910 1.262 1.306 1.00 87.69 78 TYR A O 1
ATOM 635 N N . GLY A 1 79 ? -12.908 1.934 0.502 1.00 82.75 79 GLY A N 1
ATOM 636 C CA . GLY A 1 79 ? -12.531 3.311 0.166 1.00 82.75 79 GLY A CA 1
ATOM 637 C C . GLY A 1 79 ? -12.333 4.169 1.417 1.00 82.75 79 GLY A C 1
ATOM 638 O O . GLY A 1 79 ? -12.357 3.648 2.526 1.00 82.75 79 GLY A O 1
ATOM 639 N N . GLU A 1 80 ? -12.126 5.479 1.266 1.00 70.31 80 GLU A N 1
ATOM 640 C CA . GLU A 1 80 ? -12.066 6.386 2.422 1.00 70.31 80 GLU A CA 1
ATOM 641 C C . GLU A 1 80 ? -13.385 6.336 3.206 1.00 70.31 80 GLU A C 1
ATOM 643 O O . GLU A 1 80 ? -14.364 7.007 2.883 1.00 70.31 80 GLU A O 1
ATOM 648 N N . THR A 1 81 ? -13.419 5.497 4.237 1.00 59.50 81 THR A N 1
ATOM 649 C CA . THR A 1 81 ? -14.509 5.424 5.197 1.00 59.50 81 THR A CA 1
ATOM 650 C C . THR A 1 81 ? -14.219 6.436 6.284 1.00 59.50 81 THR A C 1
ATOM 652 O O . THR A 1 81 ? -13.577 6.112 7.278 1.00 59.50 81 THR A O 1
ATOM 655 N N . ASN A 1 82 ? -14.734 7.642 6.061 1.00 56.09 82 ASN A N 1
ATOM 656 C CA . ASN A 1 82 ? -14.860 8.722 7.031 1.00 56.09 82 ASN A CA 1
ATOM 657 C C . ASN A 1 82 ? -13.519 9.304 7.516 1.00 56.09 82 ASN A C 1
ATOM 659 O O . ASN A 1 82 ? -12.497 8.631 7.626 1.00 56.09 82 ASN A O 1
ATOM 663 N N . GLY A 1 83 ? -13.511 10.608 7.808 1.00 56.69 83 GLY A N 1
ATOM 664 C CA . GLY A 1 83 ? -12.418 11.202 8.577 1.00 56.69 83 GLY A CA 1
ATOM 665 C C . GLY A 1 83 ? -12.242 10.479 9.916 1.00 56.69 83 GLY A C 1
ATOM 666 O O . GLY A 1 83 ? -13.050 9.626 10.280 1.00 56.69 83 GLY A O 1
ATOM 667 N N . SER A 1 84 ? -11.192 10.829 10.663 1.00 62.34 84 SER A N 1
ATOM 668 C CA . SER A 1 84 ? -10.979 10.304 12.017 1.00 62.34 84 SER A CA 1
ATOM 669 C C . SER A 1 84 ? -12.294 10.254 12.797 1.00 62.34 84 SER A C 1
ATOM 671 O O . SER A 1 84 ? -12.981 11.279 12.862 1.00 62.34 84 SER A O 1
ATOM 673 N N . ASP A 1 85 ? -12.630 9.096 13.377 1.00 71.06 85 ASP A N 1
ATOM 674 C CA . ASP A 1 85 ? -13.800 8.970 14.247 1.00 71.06 85 ASP A CA 1
ATOM 675 C C . ASP A 1 85 ? -13.808 10.137 15.235 1.00 71.06 85 ASP A C 1
ATOM 677 O O . ASP A 1 85 ? -12.852 10.326 15.996 1.00 71.06 85 ASP A O 1
ATOM 681 N N . ALA A 1 86 ? -14.882 10.928 15.220 1.00 77.81 86 ALA A N 1
ATOM 682 C CA . ALA A 1 86 ? -15.052 11.974 16.211 1.00 77.81 86 ALA A CA 1
ATOM 683 C C . ALA A 1 86 ? -14.984 11.339 17.608 1.00 77.81 86 ALA A C 1
ATOM 685 O O . ALA A 1 86 ? -15.549 10.267 17.860 1.00 77.81 86 ALA A O 1
ATOM 686 N N . LEU A 1 87 ? -14.282 11.994 18.533 1.00 81.38 87 LEU A N 1
ATOM 687 C CA . LEU A 1 87 ? -14.279 11.556 19.920 1.00 81.38 87 LEU A CA 1
ATOM 688 C C . LEU A 1 87 ? -15.714 11.618 20.457 1.00 81.38 87 LEU A C 1
ATOM 690 O O . LEU A 1 87 ? -16.309 12.684 20.583 1.00 81.38 87 LEU A O 1
ATOM 694 N N . THR A 1 88 ? -16.266 10.456 20.796 1.00 86.31 88 THR A N 1
ATOM 695 C CA . THR A 1 88 ? -17.526 10.350 21.543 1.00 86.31 88 THR A CA 1
ATOM 696 C C . THR A 1 88 ? -17.368 11.004 22.917 1.00 86.31 88 THR A C 1
ATOM 698 O O . THR A 1 88 ? -16.277 10.939 23.491 1.00 86.31 88 THR 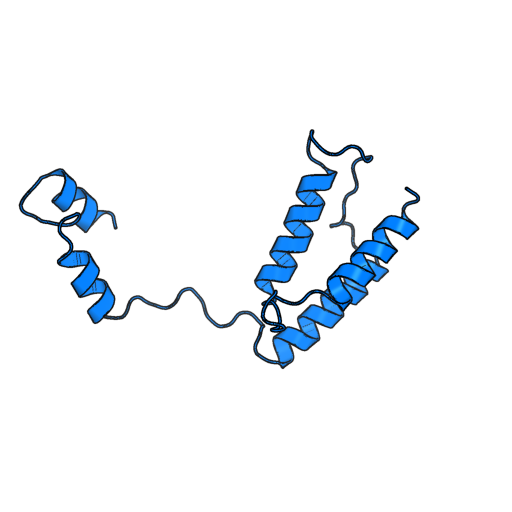A O 1
ATOM 701 N N . ILE A 1 89 ? -18.455 11.526 23.496 1.00 86.75 89 ILE A N 1
ATOM 702 C CA . ILE A 1 89 ? -18.455 12.161 24.829 1.00 86.75 89 ILE A CA 1
ATOM 703 C C . ILE A 1 89 ? -17.789 11.265 25.887 1.00 86.75 89 ILE A C 1
ATOM 705 O O . ILE A 1 89 ? -16.959 11.748 26.652 1.00 86.75 89 ILE A O 1
ATOM 709 N N . ASP A 1 90 ? -18.045 9.954 25.873 1.00 89.62 90 ASP A N 1
ATOM 710 C CA . ASP A 1 90 ? -17.424 9.006 26.812 1.00 89.62 90 ASP A CA 1
ATOM 711 C C . ASP A 1 90 ? -15.897 8.924 26.675 1.00 89.62 90 ASP A C 1
ATOM 713 O O . ASP A 1 90 ? -15.169 8.839 27.666 1.00 89.62 90 ASP A O 1
ATOM 717 N N . LYS A 1 91 ? -15.383 8.968 25.439 1.00 84.81 91 LYS A N 1
ATOM 718 C CA . LYS A 1 91 ? -13.937 8.975 25.166 1.00 84.81 91 LYS A CA 1
ATOM 719 C C . LYS A 1 91 ? -13.310 10.283 25.649 1.00 84.81 91 LYS A C 1
ATOM 721 O O . LYS A 1 91 ? -12.254 10.236 26.272 1.00 84.81 91 LYS A O 1
ATOM 726 N N . VAL A 1 92 ? -13.983 11.418 25.439 1.00 86.56 92 VAL A N 1
ATOM 727 C CA . VAL A 1 92 ? -13.545 12.722 25.966 1.00 86.56 92 VAL A CA 1
ATOM 728 C C . VAL A 1 92 ? -13.509 12.703 27.494 1.00 86.56 92 VAL A C 1
ATOM 730 O O . VAL A 1 92 ? -12.504 13.083 28.087 1.00 86.56 92 VAL A O 1
ATOM 733 N N . GLN A 1 93 ? -14.555 12.199 28.153 1.00 86.69 93 GLN A N 1
ATOM 734 C CA . GLN A 1 93 ? -14.596 12.096 29.614 1.00 86.69 93 GLN A CA 1
ATOM 735 C C . GLN A 1 93 ? -13.474 11.209 30.162 1.00 86.69 93 GLN A C 1
ATOM 737 O O . GLN A 1 93 ? -12.821 11.582 31.135 1.00 86.69 93 GLN A O 1
ATOM 742 N N . ARG A 1 94 ? -13.196 10.068 29.520 1.00 85.94 94 ARG A N 1
ATOM 743 C CA . ARG A 1 94 ? -12.074 9.194 29.900 1.00 85.94 94 ARG A CA 1
ATOM 744 C C . ARG A 1 94 ? -10.721 9.879 29.754 1.00 85.94 94 ARG A C 1
ATOM 746 O O . ARG A 1 94 ? -9.880 9.697 30.628 1.00 85.94 94 ARG A O 1
ATOM 753 N N . ILE A 1 95 ? -10.522 10.660 28.690 1.00 84.94 95 ILE A N 1
ATOM 754 C CA . ILE A 1 95 ? -9.303 11.459 28.513 1.00 84.94 95 ILE A CA 1
ATOM 755 C C . ILE A 1 95 ? -9.196 12.480 29.642 1.00 84.94 95 ILE A C 1
ATOM 757 O O . ILE A 1 95 ? -8.164 12.521 30.292 1.00 84.94 95 ILE A O 1
ATOM 761 N N . LEU A 1 96 ? -10.258 13.237 29.941 1.00 82.62 96 LEU A N 1
ATOM 762 C CA . LEU A 1 96 ? -10.239 14.284 30.971 1.00 82.62 96 LEU A CA 1
ATOM 763 C C . LEU A 1 96 ? -10.023 13.746 32.394 1.00 82.62 96 LEU A C 1
ATOM 765 O O . LEU A 1 96 ? -9.394 14.422 33.208 1.00 82.62 96 LEU A O 1
ATOM 769 N N . LEU A 1 97 ? -10.523 12.546 32.695 1.00 85.44 97 LEU A N 1
ATOM 770 C CA . LEU A 1 97 ? -10.393 11.892 34.002 1.00 85.44 97 LEU A CA 1
ATOM 771 C C . LEU A 1 97 ? -9.102 11.070 34.151 1.00 85.44 97 LEU A C 1
ATOM 773 O O . LEU A 1 97 ? -8.867 10.488 35.213 1.00 85.44 97 LEU A O 1
ATOM 777 N N . HIS A 1 98 ? -8.263 10.994 33.116 1.00 86.06 98 HIS A N 1
ATOM 778 C CA . HIS A 1 98 ? -7.045 10.200 33.161 1.00 86.06 98 HIS A CA 1
ATOM 779 C C . HIS A 1 98 ? -6.023 10.802 34.151 1.00 86.06 98 HIS A C 1
ATOM 781 O O . HIS A 1 98 ? -5.853 12.020 34.218 1.00 86.06 98 HIS A O 1
ATOM 787 N N . PRO A 1 99 ? -5.248 9.993 34.898 1.00 84.81 99 PRO A N 1
ATOM 788 C CA . PRO A 1 99 ? -4.244 10.521 35.829 1.00 84.81 99 PRO A CA 1
ATOM 789 C C . PRO A 1 99 ? -3.212 11.454 35.172 1.00 84.81 99 PRO A C 1
ATOM 791 O O . PRO A 1 99 ? -2.702 12.373 35.812 1.00 84.81 99 PRO A O 1
ATOM 794 N N . GLN A 1 100 ? -2.929 11.252 33.880 1.00 83.44 100 GLN A N 1
ATOM 795 C CA . GLN A 1 100 ? -1.995 12.084 33.111 1.00 83.44 100 GLN A CA 1
ATOM 796 C C . GLN A 1 100 ? -2.582 13.416 32.626 1.00 83.44 100 GLN A C 1
ATOM 798 O O . GLN A 1 100 ? -1.810 14.238 32.142 1.00 83.44 100 GLN A O 1
ATOM 803 N N . THR A 1 101 ? -3.893 13.634 32.750 1.00 82.56 101 THR A N 1
ATOM 804 C CA . THR A 1 101 ? -4.583 14.918 32.508 1.00 82.56 101 THR A CA 1
ATOM 805 C C . THR A 1 101 ? -5.087 15.540 33.812 1.00 82.56 101 THR A C 1
ATOM 807 O O . THR A 1 101 ? -5.887 16.477 33.813 1.00 82.56 101 THR A O 1
ATOM 810 N N . SER A 1 102 ? -4.652 14.992 34.950 1.00 81.88 102 SER A N 1
ATOM 811 C CA . SER A 1 102 ? -5.120 15.411 36.263 1.00 81.88 102 SER A CA 1
ATOM 812 C C . SER A 1 102 ? -4.813 16.883 36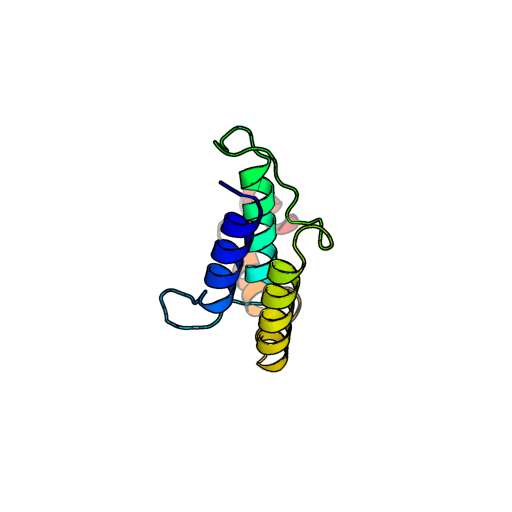.522 1.00 81.88 102 SER A C 1
ATOM 814 O O . SER A 1 102 ? -3.673 17.330 36.405 1.00 81.88 102 SER A O 1
ATOM 816 N N . LYS A 1 103 ? -5.828 17.614 36.992 1.00 79.69 103 LYS A N 1
ATOM 817 C CA . LYS A 1 103 ? -5.710 19.017 37.421 1.00 79.69 103 LYS A CA 1
ATOM 818 C C . LYS A 1 103 ? -4.900 19.185 38.711 1.00 79.69 103 LYS A C 1
ATOM 820 O O . LYS A 1 103 ? -4.594 20.307 39.096 1.00 79.69 103 LYS A O 1
ATOM 825 N N . LEU A 1 104 ? -4.575 18.080 39.386 1.00 83.69 104 LEU A N 1
ATOM 826 C CA . LEU A 1 104 ? -3.877 18.080 40.671 1.00 83.69 104 LEU A CA 1
ATOM 827 C C . LEU A 1 104 ? -2.355 18.203 40.534 1.00 83.69 104 LEU A C 1
ATOM 829 O O . LEU A 1 104 ? -1.677 18.391 41.539 1.00 83.69 104 LEU A O 1
ATOM 833 N N . ASN A 1 105 ? -1.799 18.095 39.323 1.00 84.31 105 ASN A N 1
ATOM 834 C CA . ASN A 1 105 ? -0.383 18.367 39.093 1.00 84.31 105 ASN A CA 1
ATOM 835 C C . ASN A 1 105 ? -0.171 19.229 37.831 1.00 84.31 105 ASN A C 1
ATOM 837 O O . ASN A 1 105 ? -0.934 19.098 36.872 1.00 84.31 105 ASN A O 1
ATOM 841 N N . PRO A 1 106 ? 0.863 20.096 37.792 1.00 84.25 106 PRO A N 1
ATOM 842 C CA . PRO A 1 106 ? 1.051 21.053 36.695 1.00 84.25 106 PRO A CA 1
ATOM 843 C C . PRO A 1 106 ? 1.195 20.405 35.314 1.00 84.25 106 PRO A C 1
ATOM 845 O O . PRO A 1 106 ? 0.668 20.914 34.328 1.00 84.25 106 PRO A O 1
ATOM 848 N N . LYS A 1 107 ? 1.878 19.255 35.238 1.00 84.75 107 LYS A N 1
ATOM 849 C CA . LYS A 1 107 ? 2.077 18.515 33.985 1.00 84.75 107 LYS A CA 1
ATOM 850 C C . LYS A 1 107 ? 0.761 17.938 33.462 1.00 84.75 107 LYS A C 1
ATOM 852 O O . LYS A 1 107 ? 0.499 18.000 32.268 1.00 84.75 107 LYS A O 1
ATOM 857 N N . GLY A 1 108 ? -0.073 17.420 34.357 1.00 82.06 108 GLY A N 1
ATOM 858 C CA . GLY A 1 108 ? -1.394 16.895 34.044 1.00 82.06 108 GLY A CA 1
ATOM 859 C C . GLY A 1 108 ? -2.363 17.982 33.597 1.00 82.06 108 GLY A C 1
ATOM 860 O O . GLY A 1 108 ? -3.098 17.780 32.637 1.00 82.06 108 GLY A O 1
ATOM 861 N N . LEU A 1 109 ? -2.298 19.163 34.212 1.00 79.56 109 LEU A N 1
ATOM 862 C CA . LEU A 1 109 ? -3.083 20.313 33.778 1.00 79.56 109 LEU A CA 1
ATOM 863 C C . LEU A 1 109 ? -2.700 20.763 32.361 1.00 79.56 109 LEU A C 1
ATOM 865 O O . LEU A 1 109 ? -3.585 20.963 31.534 1.00 79.56 109 LEU A O 1
ATOM 869 N N . LEU A 1 110 ? -1.398 20.884 32.073 1.00 83.75 110 LEU A N 1
ATOM 870 C CA . LEU A 1 110 ? -0.905 21.227 30.733 1.00 83.75 110 LEU A CA 1
ATOM 871 C C . LEU A 1 110 ? -1.375 20.204 29.701 1.00 83.75 110 LEU A C 1
ATOM 873 O O . LEU A 1 110 ? -1.967 20.564 28.689 1.00 83.75 110 LEU A O 1
ATOM 877 N N . ASN A 1 111 ? -1.177 18.927 30.002 1.00 80.38 111 ASN A N 1
ATOM 878 C CA . ASN A 1 111 ? -1.647 17.835 29.172 1.00 80.38 111 ASN A CA 1
ATOM 879 C C . ASN A 1 111 ? -3.156 17.943 28.892 1.00 80.38 111 ASN A C 1
ATOM 881 O O . ASN A 1 111 ? -3.559 17.891 27.743 1.00 80.38 111 ASN A O 1
ATOM 885 N N . GLY A 1 112 ? -3.998 18.174 29.903 1.00 76.19 112 GLY A N 1
ATOM 886 C CA . GLY A 1 112 ? -5.451 18.278 29.718 1.00 76.19 112 GLY A CA 1
ATOM 887 C C . GLY A 1 112 ? -5.937 19.476 28.887 1.00 76.19 112 GLY A C 1
ATOM 888 O O . GLY A 1 112 ? -7.070 19.443 28.420 1.00 76.19 112 GLY A O 1
ATOM 889 N N . ILE A 1 113 ? -5.122 20.524 28.717 1.00 76.56 113 ILE A N 1
ATOM 890 C CA . ILE A 1 113 ? -5.453 21.709 27.902 1.00 76.56 113 ILE A CA 1
ATOM 891 C C . ILE A 1 113 ? -4.970 21.547 26.454 1.00 76.56 113 ILE A C 1
ATOM 893 O O . ILE A 1 113 ? -5.607 22.064 25.540 1.00 76.56 113 ILE A O 1
ATOM 897 N N . PHE A 1 114 ? -3.833 20.873 26.258 1.00 73.69 114 PHE A N 1
ATOM 898 C CA . PHE A 1 114 ? -3.159 20.743 24.960 1.00 73.69 114 PHE A CA 1
ATOM 899 C C . PHE A 1 114 ? -3.332 19.368 24.293 1.00 73.69 114 PHE A C 1
ATOM 901 O O . PHE A 1 114 ? -2.737 19.139 23.238 1.00 73.69 114 PHE A O 1
ATOM 908 N N . PHE A 1 115 ? -4.103 18.463 24.900 1.00 59.22 115 PHE A N 1
ATOM 909 C CA . PHE A 1 115 ? -4.616 17.261 24.240 1.00 59.22 115 PHE A CA 1
ATOM 910 C C . PHE A 1 115 ? -5.797 17.574 23.322 1.00 59.22 115 PHE A C 1
ATOM 912 O O . PHE A 1 115 ? -6.622 18.442 23.685 1.00 59.22 115 PHE A O 1
#

Radius of gyration: 21.34 Å; Cα contacts (8 Å, |Δi|>4): 94; chains: 1; bounding box: 39×35×59 Å

Organism: Gigaspora margarita (NCBI:txid4874)

pLDDT: mean 86.36, std 10.08, range [49.81, 96.56]

Solvent-accessible surface area (backbone atoms only — not comparable to full-atom values): 6749 Å² total; per-residue (Å²): 133,59,77,66,59,56,42,51,52,51,32,53,48,64,73,69,60,54,42,98,86,74,42,81,62,39,40,67,54,53,53,50,48,57,52,50,51,34,49,45,35,62,37,93,85,36,93,54,77,74,50,69,70,83,40,51,86,83,36,50,64,36,50,52,47,49,52,51,47,41,53,53,33,39,76,69,67,30,31,92,73,70,72,81,80,77,79,48,72,69,58,50,50,52,53,57,69,29,79,69,19,25,79,87,42,74,66,14,38,51,42,54,70,76,104

Secondary structure (DSSP, 8-state):
--HHHHHHHHHHHHHH---TTSPPPPHHHHHHHHHHHHHHHTSTT-SSPP--TT-TTT-HHHHHHHHHHHHHHHHTT-S---SS----HHHHHHHHTSGGG-TTSHHHHHHHHH-

Mean predicted aligned error: 11.1 Å

Sequence (115 aa):
MYPNQLEEELCKYFTVCYKTTSDEYSVTSLQFAINALNRYFNGETSKIKPINLNNKKAHPDLWRTLNGKIKTLSASGYGETNGSDALTIDKVQRILLHPQTSKLNPKGLLNGIFF

Foldseek 3Di:
DPLVVVLVVLLVCLQPDDDPVRHHAALVVLVVVLVVVLCQLQDPPHPDHRDRSVPCVSRVSNCVSSVVSNVVCVVVVSYPPDDDPDQDPVNLVCLCPDPCLDPVDPRNVVSVVVD